Protein AF-A0A957IX72-F1 (afdb_monomer_lite)

Sequence (79 aa):
MSTELQKQFETLLPAIEAEMRAVL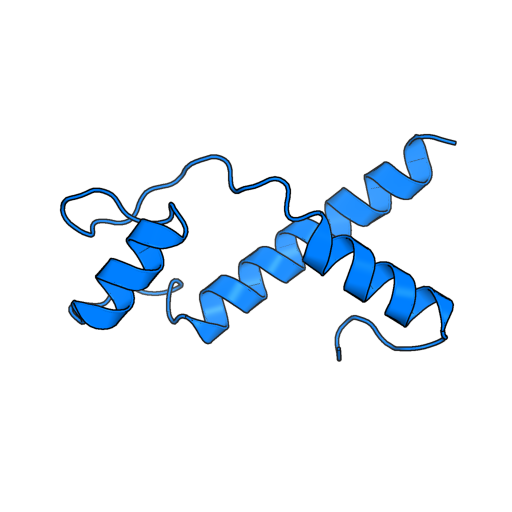HATIPTDDSFYGMIHYHMGWADEQLRPLVVKSGKNIRPVLCLLICQAAGGNWEQA

pLDDT: mean 90.96, std 7.53, range [49.84, 97.5]

Foldseek 3Di:
DVPVVVVLCVPVVVVVVVVVCVVLVVPDDDPDVVSLVVCVVQVQADPVSHGDDDDGDPCPVLSVVLVVCVVVVHDSNVD

Secondary structure (DSSP, 8-state):
-HHHHHHHHHHHHHHHHHHHHHHTTTTS----HHHHHHHHHTTSB-TTS-B--------HHHHHHHHHHHHTT--GGG-

Radius of gyration: 14.76 Å; chains: 1; bounding box: 34×25×40 Å

Structure (mmCIF, N/CA/C/O backbone):
data_AF-A0A957IX72-F1
#
_entry.id   AF-A0A957IX72-F1
#
loop_
_atom_site.group_PDB
_atom_site.id
_atom_site.type_symbol
_atom_site.label_atom_id
_atom_site.label_alt_id
_atom_site.label_comp_id
_atom_site.label_asym_id
_atom_site.label_entity_id
_atom_site.label_seq_id
_atom_site.pdbx_PDB_ins_code
_atom_site.Cartn_x
_atom_site.Cartn_y
_atom_site.Cartn_z
_atom_site.occupancy
_atom_site.B_iso_or_equiv
_atom_site.auth_seq_id
_atom_site.auth_comp_id
_atom_site.auth_asym_id
_atom_site.auth_atom_id
_atom_site.pdbx_PDB_model_num
ATOM 1 N N . MET A 1 1 ? -3.831 14.341 22.006 1.00 49.84 1 MET A N 1
ATOM 2 C CA . MET A 1 1 ? -4.633 14.064 20.790 1.00 49.84 1 MET A CA 1
ATOM 3 C C . MET A 1 1 ? -3.814 13.547 19.605 1.00 49.84 1 MET A C 1
ATOM 5 O O . MET A 1 1 ? -4.345 12.715 18.892 1.00 49.84 1 MET A O 1
ATOM 9 N N . SER A 1 2 ? -2.554 13.958 19.387 1.00 65.38 2 SER A N 1
ATOM 10 C CA . SER A 1 2 ? -1.754 13.493 18.228 1.00 65.38 2 SER A CA 1
ATOM 11 C C . SER A 1 2 ? -1.372 12.001 18.249 1.00 65.38 2 SER A C 1
ATOM 13 O O . SER A 1 2 ? -1.142 11.418 17.197 1.00 65.38 2 SER A O 1
ATOM 15 N N . THR A 1 3 ? -1.297 11.376 19.426 1.00 79.12 3 THR A N 1
ATOM 16 C CA . THR A 1 3 ? -0.698 10.042 19.604 1.00 79.12 3 THR A CA 1
ATOM 17 C C . THR A 1 3 ? -1.557 8.895 19.070 1.00 79.12 3 THR A C 1
ATOM 19 O O . THR A 1 3 ? -1.021 7.953 18.499 1.00 79.12 3 THR A O 1
ATOM 22 N N . GLU A 1 4 ? -2.884 8.978 19.212 1.00 88.62 4 GLU A N 1
ATOM 23 C CA . GLU A 1 4 ? -3.788 7.903 18.772 1.00 88.62 4 GLU A CA 1
ATOM 24 C C . GLU A 1 4 ? -3.865 7.824 17.245 1.00 88.62 4 GLU A C 1
ATOM 26 O O . GLU A 1 4 ? -3.718 6.756 16.660 1.00 88.62 4 GLU A O 1
ATOM 31 N N . LEU A 1 5 ? -4.003 8.976 16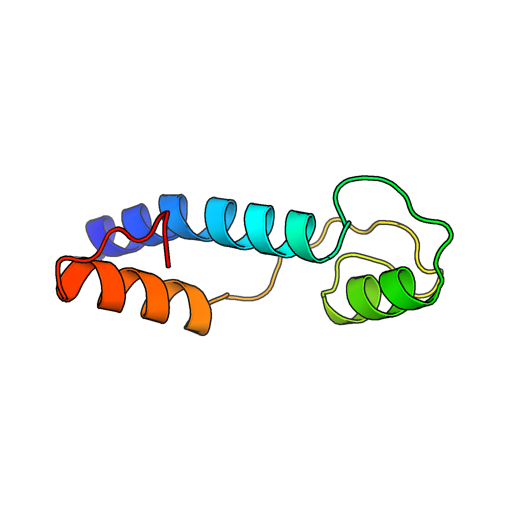.580 1.00 88.62 5 LEU A N 1
ATOM 32 C CA . LEU A 1 5 ? -3.993 9.025 15.121 1.00 88.62 5 LEU A CA 1
ATOM 33 C C . LEU A 1 5 ? -2.650 8.544 14.559 1.00 88.62 5 LEU A C 1
ATOM 35 O O . LEU A 1 5 ? -2.621 7.819 13.572 1.00 88.62 5 LEU A O 1
ATOM 39 N N . GLN A 1 6 ? -1.539 8.907 15.201 1.00 90.88 6 GLN A N 1
ATOM 40 C CA . GLN A 1 6 ? -0.218 8.446 14.782 1.00 90.88 6 GLN A CA 1
ATOM 41 C C . GLN A 1 6 ? -0.098 6.916 14.852 1.00 90.88 6 GLN A C 1
ATOM 43 O O . GLN A 1 6 ? 0.344 6.300 13.885 1.00 90.88 6 G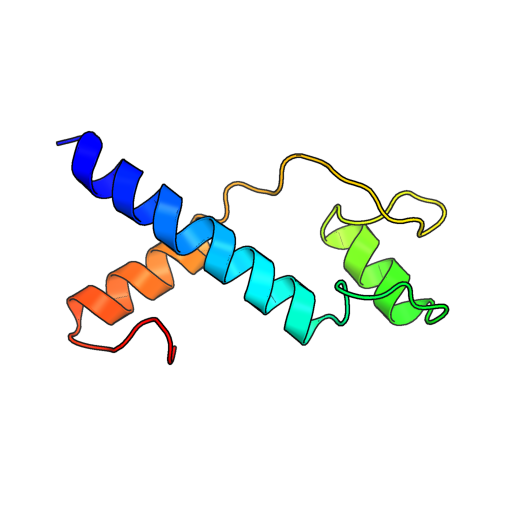LN A O 1
ATOM 48 N N . LYS A 1 7 ? -0.595 6.299 15.929 1.00 92.56 7 LYS A N 1
ATOM 49 C CA . LYS A 1 7 ? -0.643 4.839 16.082 1.00 92.56 7 LYS A CA 1
ATOM 50 C C . LYS A 1 7 ? -1.489 4.153 14.998 1.00 92.56 7 LYS A C 1
ATOM 52 O O . LYS A 1 7 ? -1.107 3.099 14.488 1.00 92.56 7 LYS A O 1
ATOM 57 N N . GLN A 1 8 ? -2.614 4.759 14.610 1.00 93.50 8 GLN A N 1
ATOM 58 C CA . GLN A 1 8 ? -3.434 4.260 13.500 1.00 93.50 8 GLN A CA 1
ATOM 59 C C . GLN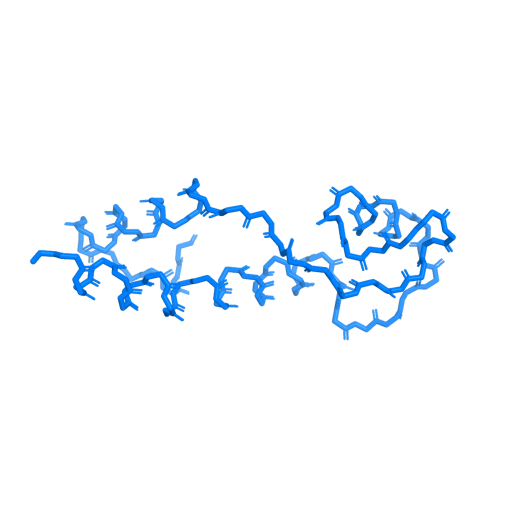 A 1 8 ? -2.657 4.277 12.178 1.00 93.50 8 GLN A C 1
ATOM 61 O O . GLN A 1 8 ? -2.652 3.290 11.451 1.00 93.50 8 GLN A O 1
ATOM 66 N N . PHE A 1 9 ? -1.934 5.360 11.881 1.00 92.75 9 PHE A N 1
ATOM 67 C CA . PHE A 1 9 ? -1.104 5.444 10.675 1.00 92.75 9 PHE A CA 1
ATOM 68 C C . PHE A 1 9 ? 0.041 4.421 10.669 1.00 92.75 9 PHE A C 1
ATOM 70 O O . PHE A 1 9 ? 0.303 3.819 9.631 1.00 92.75 9 PHE A O 1
ATOM 77 N N . GLU A 1 10 ? 0.691 4.192 11.812 1.00 93.00 10 GLU A N 1
ATOM 78 C CA . GLU A 1 10 ? 1.741 3.171 11.964 1.00 93.00 10 GLU A CA 1
ATOM 79 C C . GLU A 1 10 ? 1.221 1.749 11.706 1.00 93.00 10 GLU A C 1
ATOM 81 O O . GLU A 1 10 ? 1.976 0.899 11.242 1.00 93.00 10 GLU A O 1
ATOM 86 N N . THR A 1 11 ? -0.070 1.507 11.952 1.00 94.25 11 THR A N 1
ATOM 87 C CA . THR A 1 11 ? -0.723 0.211 11.716 1.00 94.25 11 THR A CA 1
ATOM 88 C C . THR A 1 11 ? -1.234 0.075 10.279 1.00 94.25 11 THR A C 1
ATOM 90 O O . THR A 1 11 ? -0.980 -0.928 9.617 1.00 94.25 11 THR A O 1
ATOM 93 N N . LEU A 1 12 ? -1.943 1.089 9.776 1.00 95.12 12 LEU A N 1
ATOM 94 C CA . LEU A 1 12 ? -2.649 1.018 8.495 1.00 95.12 12 LEU A CA 1
ATOM 95 C C . LEU A 1 12 ? -1.715 1.192 7.293 1.00 95.12 12 LEU A C 1
ATOM 97 O O . LEU A 1 12 ? -1.925 0.544 6.272 1.00 95.12 12 LEU A O 1
ATOM 101 N N . LEU A 1 13 ? -0.681 2.040 7.379 1.00 94.06 13 LEU A N 1
ATOM 102 C CA . LEU A 1 13 ? 0.203 2.294 6.233 1.00 94.06 13 LEU A CA 1
ATOM 103 C C . LEU A 1 13 ? 0.940 1.036 5.744 1.00 94.06 13 LEU A C 1
ATOM 105 O O . LEU A 1 13 ? 0.905 0.794 4.535 1.00 94.06 13 LEU A O 1
ATOM 109 N N . PRO A 1 14 ? 1.567 0.217 6.615 1.00 93.38 14 PRO A N 1
ATOM 110 C CA . PRO A 1 14 ? 2.209 -1.017 6.170 1.00 93.38 14 PRO A CA 1
ATOM 111 C C . PRO A 1 14 ? 1.218 -2.019 5.571 1.00 93.38 14 PRO A C 1
ATOM 113 O O . PRO A 1 14 ? 1.544 -2.660 4.577 1.00 93.38 14 PRO A O 1
ATOM 116 N N . ALA A 1 15 ? 0.009 -2.130 6.135 1.00 95.50 15 ALA A N 1
ATOM 117 C CA . ALA A 1 15 ? -1.024 -3.034 5.629 1.00 95.50 15 ALA A CA 1
ATOM 118 C C . ALA A 1 15 ? -1.514 -2.612 4.234 1.00 95.50 15 ALA A C 1
ATOM 120 O O . ALA A 1 15 ? -1.574 -3.436 3.326 1.00 95.50 15 ALA A O 1
ATOM 121 N N . ILE A 1 16 ? -1.771 -1.314 4.040 1.00 94.81 16 ILE A N 1
ATOM 122 C CA . ILE A 1 16 ? -2.136 -0.743 2.738 1.00 94.81 16 ILE A CA 1
ATOM 123 C C . ILE A 1 16 ? -1.028 -0.997 1.709 1.00 94.81 16 ILE A C 1
ATOM 125 O O . ILE A 1 16 ? -1.311 -1.436 0.598 1.00 94.81 16 ILE A O 1
ATOM 129 N N . GLU A 1 17 ? 0.238 -0.730 2.053 1.00 92.88 17 GLU A N 1
ATOM 130 C CA . GLU A 1 17 ? 1.346 -0.940 1.114 1.00 92.88 17 GLU A CA 1
ATOM 131 C C . GLU A 1 17 ? 1.524 -2.423 0.763 1.00 92.88 17 GLU A C 1
ATOM 133 O O . GLU A 1 17 ? 1.738 -2.745 -0.407 1.00 92.88 17 GLU A O 1
ATOM 138 N N . ALA A 1 18 ? 1.399 -3.320 1.743 1.00 93.25 18 ALA A N 1
ATOM 139 C CA . ALA A 1 18 ? 1.475 -4.758 1.518 1.00 93.25 18 ALA A CA 1
ATOM 140 C C . ALA A 1 18 ? 0.372 -5.242 0.567 1.00 93.25 18 ALA A C 1
ATOM 142 O O . ALA A 1 18 ? 0.677 -5.942 -0.399 1.00 93.25 18 ALA A O 1
ATOM 143 N N . GLU A 1 19 ? -0.874 -4.814 0.784 1.00 95.25 19 GLU A N 1
ATOM 144 C CA . GLU A 1 19 ? -2.007 -5.195 -0.064 1.00 95.25 19 GLU A CA 1
ATOM 145 C C . GLU A 1 19 ? -1.850 -4.651 -1.488 1.00 95.25 19 GLU A C 1
ATOM 147 O O . GLU A 1 19 ? -1.953 -5.388 -2.468 1.00 95.25 19 GLU A O 1
ATOM 152 N N . MET A 1 20 ? -1.491 -3.371 -1.624 1.00 93.69 20 MET A N 1
ATOM 153 C CA . MET A 1 20 ? -1.264 -2.760 -2.935 1.00 93.69 20 MET A CA 1
ATOM 154 C C . MET A 1 20 ? -0.142 -3.465 -3.706 1.00 93.69 20 MET A C 1
ATOM 156 O O . MET A 1 20 ? -0.265 -3.682 -4.912 1.00 93.69 20 MET A O 1
ATOM 160 N N . ARG A 1 21 ? 0.952 -3.839 -3.028 1.00 93.31 21 ARG A N 1
ATOM 161 C CA . ARG A 1 21 ? 2.040 -4.603 -3.649 1.00 93.31 21 ARG A CA 1
ATOM 162 C C . ARG A 1 21 ? 1.601 -6.017 -4.019 1.00 93.31 21 ARG A C 1
ATOM 164 O O . ARG A 1 21 ? 2.018 -6.499 -5.067 1.00 93.31 21 ARG A O 1
ATOM 171 N N . ALA A 1 22 ? 0.772 -6.674 -3.210 1.00 94.31 22 ALA A N 1
ATOM 172 C CA . ALA A 1 22 ? 0.260 -8.009 -3.504 1.00 94.31 22 ALA A CA 1
ATOM 173 C C . ALA A 1 22 ? -0.650 -8.011 -4.744 1.00 94.31 22 ALA A C 1
ATOM 175 O O . ALA A 1 22 ? -0.390 -8.763 -5.683 1.00 94.31 22 ALA A O 1
ATOM 176 N N . VAL A 1 23 ? -1.644 -7.116 -4.794 1.00 94.50 23 VAL A N 1
ATOM 177 C CA . VAL A 1 23 ? -2.592 -6.983 -5.920 1.00 94.50 23 VAL A CA 1
ATOM 178 C C . VAL A 1 23 ? -1.881 -6.641 -7.232 1.00 94.50 23 VAL A C 1
ATOM 180 O O . VAL A 1 23 ? -2.284 -7.090 -8.303 1.00 94.50 23 VAL A O 1
ATOM 183 N N . LEU A 1 24 ? -0.804 -5.858 -7.161 1.00 94.25 24 LEU A N 1
ATOM 184 C CA . LEU A 1 24 ? -0.027 -5.444 -8.329 1.00 94.25 24 LEU A CA 1
ATOM 185 C C . LEU A 1 24 ? 1.185 -6.340 -8.608 1.00 94.25 24 LEU A C 1
ATOM 187 O O . LEU A 1 24 ? 2.037 -5.952 -9.402 1.00 94.25 24 LEU A O 1
ATOM 191 N N . HIS A 1 25 ? 1.295 -7.507 -7.967 1.00 93.38 25 HIS A N 1
ATOM 192 C CA . HIS A 1 25 ? 2.413 -8.444 -8.140 1.00 93.38 25 HIS A CA 1
ATOM 193 C C . HIS A 1 25 ? 3.807 -7.809 -7.946 1.00 93.38 25 HIS A C 1
ATOM 195 O O . HIS A 1 25 ? 4.786 -8.220 -8.560 1.00 93.38 25 HIS A O 1
ATOM 201 N N . ALA A 1 26 ? 3.921 -6.812 -7.068 1.00 91.31 26 ALA A N 1
ATOM 202 C CA . ALA A 1 26 ? 5.163 -6.105 -6.742 1.00 91.31 26 ALA A CA 1
ATOM 203 C C . ALA A 1 26 ? 5.954 -6.763 -5.590 1.00 91.31 26 ALA A C 1
ATOM 205 O O . ALA A 1 26 ? 6.760 -6.108 -4.923 1.00 91.31 26 ALA A O 1
ATOM 206 N N . THR A 1 27 ? 5.683 -8.039 -5.303 1.00 85.62 27 THR A N 1
ATOM 207 C CA . THR A 1 27 ? 6.346 -8.837 -4.256 1.00 85.62 27 THR A CA 1
ATOM 208 C C . THR A 1 27 ? 7.465 -9.723 -4.802 1.00 85.62 27 THR A C 1
ATOM 210 O O . THR A 1 27 ? 8.321 -10.165 -4.039 1.00 85.62 27 THR A O 1
ATOM 213 N N . ILE A 1 28 ? 7.477 -9.970 -6.113 1.00 82.12 28 ILE A N 1
ATOM 214 C CA . ILE A 1 28 ? 8.453 -10.801 -6.821 1.00 82.12 28 ILE A CA 1
ATOM 215 C C . ILE A 1 28 ? 8.884 -10.025 -8.076 1.00 82.12 28 ILE A C 1
ATOM 217 O O . ILE A 1 28 ? 8.040 -9.352 -8.672 1.00 82.12 28 ILE A O 1
ATOM 221 N N . PRO A 1 29 ? 10.162 -10.079 -8.495 1.00 79.19 29 PRO A N 1
ATOM 222 C CA . PRO A 1 29 ? 10.574 -9.530 -9.782 1.00 79.19 29 PRO A CA 1
ATOM 223 C C . PRO A 1 29 ? 9.720 -10.102 -10.919 1.00 79.19 29 PRO A C 1
ATOM 225 O O . PRO A 1 29 ? 9.495 -11.310 -10.982 1.00 79.19 29 PRO A O 1
ATOM 228 N N . THR A 1 30 ? 9.249 -9.230 -11.804 1.00 80.50 30 THR A N 1
ATOM 229 C CA . THR A 1 30 ? 8.460 -9.602 -12.978 1.00 80.50 30 THR A CA 1
ATOM 230 C C . THR A 1 30 ? 9.144 -9.076 -14.231 1.00 80.50 30 THR A C 1
ATOM 232 O O . THR A 1 30 ? 9.595 -7.933 -14.253 1.00 80.50 30 THR A O 1
ATOM 235 N N . ASP A 1 31 ? 9.200 -9.906 -15.271 1.00 86.06 31 ASP A N 1
ATOM 236 C CA . ASP A 1 31 ? 9.653 -9.494 -16.606 1.00 86.06 31 ASP A CA 1
ATOM 237 C C . ASP A 1 31 ? 8.502 -8.879 -17.430 1.00 86.06 31 ASP A C 1
ATOM 239 O O . ASP A 1 31 ? 8.684 -8.472 -18.579 1.00 86.06 31 ASP A O 1
ATOM 243 N N . ASP A 1 32 ? 7.295 -8.799 -16.856 1.00 92.88 32 ASP A N 1
ATOM 244 C CA . ASP A 1 32 ? 6.142 -8.187 -17.504 1.00 92.88 32 ASP A CA 1
ATOM 245 C C . ASP A 1 32 ? 6.243 -6.654 -17.480 1.00 92.88 32 ASP A C 1
ATOM 247 O O . ASP A 1 32 ? 6.027 -5.992 -16.459 1.00 92.88 32 ASP A O 1
ATOM 251 N N . SER A 1 33 ? 6.523 -6.082 -18.653 1.00 93.19 33 SER A N 1
ATOM 252 C CA . SER A 1 33 ? 6.608 -4.633 -18.861 1.00 93.19 33 SER A CA 1
ATOM 253 C C . SER A 1 33 ? 5.343 -3.864 -18.454 1.00 93.19 33 SER A C 1
ATOM 255 O O . SER A 1 33 ? 5.454 -2.707 -18.047 1.00 93.19 33 SER A O 1
ATOM 257 N N . PHE A 1 34 ? 4.152 -4.474 -18.510 1.00 94.75 34 PHE A N 1
ATOM 258 C CA . PHE A 1 34 ? 2.912 -3.828 -18.079 1.00 94.75 34 PHE A CA 1
ATOM 259 C C . PHE A 1 34 ? 2.923 -3.569 -16.570 1.00 94.75 34 PHE A C 1
ATOM 261 O O . PHE A 1 34 ? 2.693 -2.438 -16.132 1.00 94.75 34 PHE A O 1
ATOM 268 N N . TYR A 1 35 ? 3.273 -4.586 -15.779 1.00 95.44 35 TYR A N 1
ATOM 269 C CA . TYR A 1 35 ? 3.444 -4.427 -14.336 1.00 95.44 35 TYR A CA 1
ATOM 270 C C . TYR A 1 35 ? 4.623 -3.517 -14.004 1.00 95.44 35 TYR A C 1
ATOM 272 O O . TYR A 1 35 ? 4.487 -2.670 -13.126 1.00 95.44 35 TYR A O 1
ATOM 280 N N . GLY A 1 36 ? 5.723 -3.600 -14.759 1.00 94.75 36 GLY A N 1
ATOM 281 C CA . GLY A 1 36 ? 6.852 -2.682 -14.614 1.00 94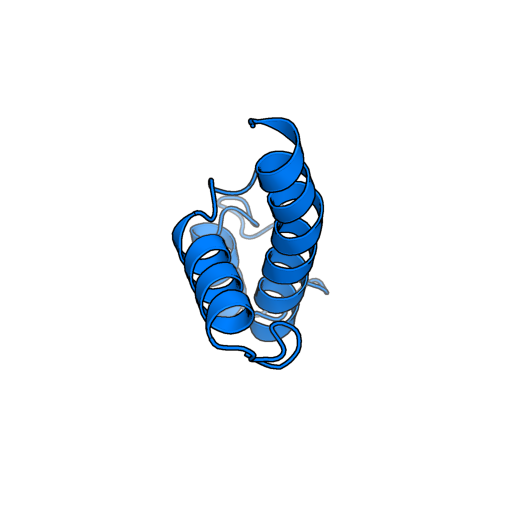.75 36 GLY A CA 1
ATOM 282 C C . GLY A 1 36 ? 6.440 -1.210 -14.749 1.00 94.75 36 GLY A C 1
ATOM 283 O O . GLY A 1 36 ? 6.791 -0.391 -13.900 1.00 94.75 36 GLY A O 1
ATOM 284 N N . MET A 1 37 ? 5.629 -0.864 -15.756 1.00 95.25 37 MET A N 1
ATOM 285 C CA . MET A 1 37 ? 5.106 0.501 -15.923 1.00 95.25 37 MET A CA 1
ATOM 286 C C . MET A 1 37 ? 4.195 0.929 -14.765 1.00 95.25 37 MET A C 1
ATOM 288 O O . MET A 1 37 ? 4.276 2.070 -14.304 1.00 95.25 37 MET A O 1
ATOM 292 N N . ILE A 1 38 ? 3.348 0.027 -14.259 1.00 95.31 38 ILE A N 1
ATOM 293 C CA . ILE A 1 38 ? 2.528 0.309 -13.074 1.00 95.31 38 ILE A CA 1
ATOM 294 C C . ILE A 1 38 ? 3.431 0.572 -11.863 1.00 95.31 38 ILE A C 1
ATOM 296 O O . ILE A 1 38 ? 3.257 1.579 -11.180 1.00 95.31 38 ILE A O 1
ATOM 300 N N . HIS A 1 39 ? 4.421 -0.287 -11.608 1.00 94.06 39 HIS A N 1
ATOM 301 C CA . HIS A 1 39 ? 5.357 -0.141 -10.490 1.00 94.06 39 HIS A CA 1
ATOM 302 C C . HIS A 1 39 ? 6.147 1.165 -10.585 1.00 94.06 39 HIS A C 1
ATOM 304 O O . HIS A 1 39 ? 6.311 1.838 -9.569 1.00 94.06 39 HIS A O 1
ATOM 310 N N . TYR A 1 40 ? 6.554 1.580 -11.787 1.00 93.88 40 TYR A N 1
ATOM 311 C CA . TYR A 1 40 ? 7.171 2.887 -12.023 1.00 93.88 40 TYR A CA 1
ATOM 312 C C . TYR A 1 40 ? 6.246 4.041 -11.606 1.00 93.88 40 TYR A C 1
ATOM 314 O O . TYR A 1 40 ? 6.650 4.913 -10.837 1.00 93.88 40 TYR A O 1
ATOM 322 N N . HIS A 1 41 ? 4.975 4.023 -12.023 1.00 92.75 41 HIS A N 1
ATOM 323 C CA . HIS A 1 41 ? 3.999 5.044 -11.620 1.00 92.75 41 HIS A CA 1
ATOM 324 C C . HIS A 1 41 ? 3.715 5.060 -10.116 1.00 92.75 41 HIS A C 1
ATOM 326 O O . HIS A 1 41 ? 3.452 6.120 -9.545 1.00 92.75 41 HIS A O 1
ATOM 332 N N . MET A 1 42 ? 3.798 3.899 -9.471 1.00 92.12 42 MET A N 1
ATOM 333 C CA . MET A 1 42 ? 3.696 3.770 -8.020 1.00 92.12 42 MET A CA 1
ATOM 334 C C . MET A 1 42 ? 4.954 4.256 -7.281 1.00 92.12 42 MET A C 1
ATOM 336 O O . MET A 1 42 ? 4.935 4.370 -6.055 1.00 92.12 42 MET A O 1
ATOM 340 N N . GLY A 1 43 ? 6.040 4.554 -8.002 1.00 92.06 43 GLY A N 1
ATOM 341 C CA . GLY A 1 43 ? 7.343 4.893 -7.433 1.00 92.06 43 GLY A CA 1
ATOM 342 C C . GLY A 1 43 ? 8.089 3.685 -6.861 1.00 92.06 43 GLY A C 1
ATOM 343 O O . GLY A 1 43 ? 8.992 3.854 -6.052 1.00 92.06 43 GLY A O 1
ATOM 344 N N . TRP A 1 44 ? 7.707 2.465 -7.237 1.00 92.75 44 TRP A N 1
ATOM 345 C CA . TRP A 1 44 ? 8.339 1.213 -6.805 1.00 92.75 44 TRP A CA 1
ATOM 346 C C . TRP A 1 44 ? 9.398 0.699 -7.774 1.00 92.75 44 TRP A C 1
ATOM 348 O O . TRP A 1 44 ? 10.064 -0.288 -7.464 1.00 92.75 44 TRP A O 1
ATOM 358 N N . ALA A 1 45 ? 9.547 1.338 -8.932 1.00 93.19 45 ALA A N 1
ATOM 359 C CA . ALA A 1 45 ? 10.570 1.014 -9.910 1.00 93.19 45 ALA A CA 1
ATOM 360 C C . ALA A 1 45 ? 11.208 2.282 -10.494 1.00 93.19 45 ALA A C 1
ATOM 362 O O . ALA A 1 45 ? 10.594 3.350 -10.496 1.00 93.19 45 ALA A O 1
ATOM 363 N N . ASP A 1 46 ? 12.447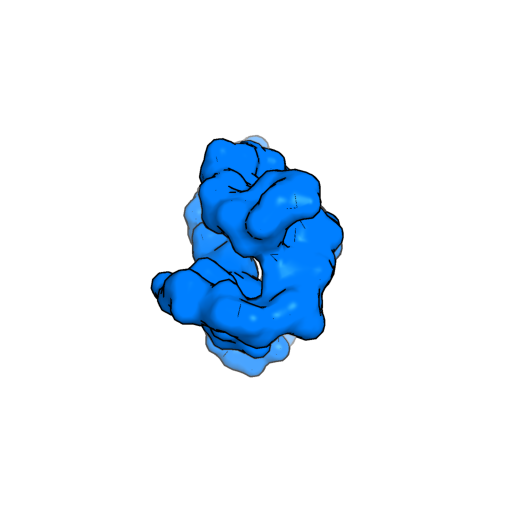 2.158 -10.964 1.00 93.62 46 ASP A N 1
ATOM 364 C CA . ASP A 1 46 ? 13.158 3.208 -11.692 1.00 93.62 46 ASP A CA 1
ATOM 365 C C . ASP A 1 46 ? 12.743 3.266 -13.176 1.00 93.62 46 ASP A C 1
ATOM 367 O O . ASP A 1 46 ? 11.900 2.505 -13.650 1.00 93.62 46 ASP A O 1
ATOM 371 N N . GLU A 1 47 ? 13.330 4.194 -13.930 1.00 94.44 47 GLU A N 1
ATOM 372 C CA . GLU A 1 47 ? 13.060 4.377 -15.365 1.00 94.44 47 GLU A CA 1
ATOM 373 C C . GLU A 1 47 ? 13.510 3.181 -16.237 1.00 94.44 47 GLU A C 1
ATOM 375 O O . GLU A 1 47 ? 13.095 3.068 -17.388 1.00 94.44 47 GLU A O 1
ATOM 380 N N . GLN A 1 48 ? 14.332 2.276 -15.691 1.00 94.62 48 GLN A N 1
ATOM 381 C CA . GLN A 1 48 ? 14.693 0.992 -16.297 1.00 94.62 48 GLN A CA 1
ATOM 382 C C . GLN A 1 48 ? 13.807 -0.164 -15.796 1.00 94.62 48 GLN A C 1
ATOM 384 O O . GLN A 1 48 ? 14.119 -1.326 -16.050 1.00 94.62 48 GLN A O 1
ATOM 389 N N . LEU A 1 49 ? 12.702 0.147 -15.107 1.00 93.06 49 LEU A N 1
ATOM 390 C CA . LEU A 1 49 ? 11.740 -0.792 -14.521 1.00 93.06 49 LEU A CA 1
ATOM 391 C C . LEU A 1 49 ? 12.342 -1.721 -13.457 1.00 93.06 49 LEU A C 1
ATOM 393 O O . LEU A 1 49 ? 11.790 -2.780 -13.159 1.00 93.06 49 LEU A O 1
ATOM 397 N N . ARG A 1 50 ? 13.466 -1.332 -12.849 1.00 91.75 50 ARG A N 1
ATOM 398 C CA . ARG A 1 50 ? 14.095 -2.102 -11.771 1.00 91.75 50 ARG A CA 1
ATOM 399 C C . ARG A 1 50 ? 13.527 -1.680 -10.420 1.00 91.75 50 ARG A C 1
ATOM 401 O O . ARG A 1 50 ? 13.268 -0.491 -10.237 1.00 91.75 50 ARG A O 1
ATOM 408 N N . PRO A 1 51 ? 13.388 -2.603 -9.451 1.00 91.00 51 PRO A N 1
ATOM 409 C CA . PRO A 1 51 ? 12.855 -2.280 -8.133 1.00 91.00 51 PRO A CA 1
ATOM 410 C C . PRO A 1 51 ? 13.588 -1.116 -7.459 1.00 91.00 51 PRO A C 1
ATOM 412 O O . PRO A 1 51 ? 14.817 -1.088 -7.387 1.00 91.00 51 PRO A O 1
ATOM 415 N N . LEU A 1 52 ? 12.813 -0.186 -6.912 1.00 90.50 52 LEU A N 1
ATOM 416 C CA . LEU A 1 52 ? 13.277 1.011 -6.230 1.00 90.50 52 LEU A CA 1
ATOM 417 C C . LEU A 1 52 ? 12.613 1.106 -4.851 1.00 90.50 52 LEU A C 1
ATOM 419 O O . LEU A 1 52 ? 11.393 1.011 -4.716 1.00 90.50 52 LEU A O 1
ATOM 423 N N . VAL A 1 53 ? 13.423 1.323 -3.812 1.00 84.44 53 VAL A N 1
ATOM 424 C CA . VAL A 1 53 ? 12.935 1.559 -2.446 1.00 84.44 53 VAL A CA 1
ATOM 425 C C . VAL A 1 53 ? 13.033 3.046 -2.143 1.00 84.44 53 VAL A C 1
ATOM 427 O O . VAL A 1 53 ? 14.097 3.566 -1.811 1.00 84.44 53 VAL A O 1
ATOM 430 N N . VAL A 1 54 ? 11.904 3.737 -2.256 1.00 82.31 54 VAL A N 1
ATOM 431 C CA . VAL A 1 54 ? 11.758 5.150 -1.894 1.00 82.31 54 VAL A CA 1
ATOM 432 C C . VAL A 1 54 ? 10.589 5.332 -0.944 1.00 82.31 54 VAL A C 1
ATOM 434 O O . VAL A 1 54 ? 9.723 4.468 -0.802 1.00 82.31 54 VAL A O 1
ATOM 437 N N . LYS A 1 55 ? 10.569 6.478 -0.263 1.00 75.06 55 LYS A N 1
ATOM 438 C CA . LYS A 1 55 ? 9.482 6.821 0.646 1.00 75.06 55 LYS A CA 1
ATOM 439 C C . LYS A 1 55 ? 8.184 6.947 -0.155 1.00 75.06 55 LYS A C 1
ATOM 441 O O . LYS A 1 55 ? 8.055 7.849 -0.981 1.00 75.06 55 LYS A O 1
ATOM 446 N N . SER A 1 56 ? 7.254 6.032 0.101 1.00 74.75 56 SER A N 1
ATOM 447 C CA . SER A 1 56 ? 5.944 5.997 -0.547 1.00 74.75 56 SER A CA 1
ATOM 448 C C . SER A 1 56 ? 5.142 7.273 -0.258 1.00 74.75 56 SER A C 1
ATOM 450 O O . SER A 1 56 ? 5.437 8.035 0.672 1.00 74.75 56 SER A O 1
ATOM 452 N N . GLY A 1 57 ? 4.125 7.525 -1.083 1.00 81.69 57 GLY A N 1
ATOM 453 C CA . GLY A 1 57 ? 3.241 8.677 -0.940 1.00 81.69 57 GLY A CA 1
ATOM 454 C C . GLY A 1 57 ? 2.552 8.733 0.431 1.00 81.69 57 GLY A C 1
ATOM 455 O O . GLY A 1 57 ? 2.537 7.782 1.203 1.00 81.69 57 GLY A O 1
ATOM 456 N N . LYS A 1 58 ? 1.914 9.867 0.744 1.00 86.00 58 LYS A N 1
ATOM 457 C CA . LYS A 1 58 ? 1.274 10.075 2.060 1.00 86.00 58 LYS A CA 1
ATOM 458 C C . LYS A 1 58 ? 0.102 9.125 2.359 1.00 86.00 58 LYS A C 1
ATOM 460 O O . LYS A 1 58 ? -0.346 9.100 3.497 1.00 86.00 58 LYS A O 1
ATOM 465 N N . ASN A 1 59 ? -0.442 8.433 1.350 1.00 89.50 59 ASN A N 1
ATOM 466 C CA . ASN A 1 59 ? -1.526 7.444 1.473 1.00 89.50 59 ASN A CA 1
ATOM 467 C C . ASN A 1 59 ? -2.734 7.894 2.327 1.00 89.50 59 ASN A C 1
ATOM 469 O O . ASN A 1 59 ? -3.430 7.083 2.924 1.00 89.50 59 ASN A O 1
ATOM 473 N N . ILE A 1 60 ? -3.043 9.197 2.337 1.00 92.75 60 ILE A N 1
ATOM 474 C CA . ILE A 1 60 ? -4.127 9.763 3.161 1.00 92.75 60 ILE A CA 1
ATOM 475 C C . ILE A 1 60 ? -5.496 9.196 2.772 1.00 92.75 60 ILE A C 1
ATOM 477 O O . ILE A 1 60 ? -6.305 8.898 3.642 1.00 92.75 60 ILE A O 1
ATOM 481 N N . ARG A 1 61 ? -5.759 9.044 1.467 1.00 94.75 61 ARG A N 1
ATOM 482 C CA . ARG A 1 61 ? -7.042 8.539 0.950 1.00 94.75 61 ARG A CA 1
ATOM 483 C C . ARG A 1 61 ? -7.361 7.117 1.446 1.00 94.75 61 ARG A C 1
ATOM 485 O O . ARG A 1 61 ? -8.422 6.961 2.043 1.00 94.75 61 ARG A O 1
ATOM 492 N N . PRO A 1 62 ? -6.489 6.106 1.252 1.00 95.50 62 PRO A N 1
ATOM 493 C CA . PRO A 1 62 ? -6.768 4.762 1.752 1.00 95.50 62 PRO A CA 1
ATOM 494 C C . PRO A 1 62 ? -6.809 4.704 3.285 1.00 95.50 62 PRO A C 1
ATOM 496 O O . PRO A 1 62 ? -7.708 4.072 3.826 1.00 95.50 62 PRO A O 1
ATOM 499 N N . VAL A 1 63 ? -5.946 5.441 3.999 1.00 95.62 63 VAL A N 1
ATOM 500 C CA . VAL A 1 63 ? -6.025 5.504 5.472 1.00 95.62 63 VAL A CA 1
ATOM 501 C C . VAL A 1 63 ? -7.382 6.040 5.935 1.00 95.62 63 VAL A C 1
ATOM 503 O O . VAL A 1 63 ? -8.009 5.455 6.813 1.00 95.62 63 VAL A O 1
ATOM 506 N N . LEU A 1 64 ? -7.873 7.123 5.326 1.00 95.75 64 LEU A N 1
ATOM 507 C CA . LEU A 1 64 ? -9.173 7.694 5.673 1.00 95.75 64 LEU A CA 1
ATOM 508 C C . LEU A 1 64 ? -10.322 6.716 5.392 1.00 95.75 64 LEU A C 1
ATOM 510 O O . LEU A 1 64 ? -11.246 6.627 6.194 1.00 95.75 64 LEU A O 1
ATOM 514 N N . CYS A 1 65 ? -10.253 5.973 4.286 1.00 96.88 65 CYS A N 1
ATOM 515 C CA . CYS A 1 65 ? -11.232 4.943 3.945 1.00 96.88 65 CYS A CA 1
ATOM 516 C C . CYS A 1 65 ? -11.331 3.872 5.045 1.00 96.88 65 CYS A C 1
ATOM 518 O O . CYS A 1 65 ? -12.423 3.613 5.552 1.00 96.88 65 CYS A O 1
ATOM 520 N N . LEU A 1 66 ? -10.191 3.327 5.482 1.00 97.12 66 LEU A N 1
ATOM 521 C CA . LEU A 1 66 ? -10.147 2.289 6.516 1.00 97.12 66 LEU A CA 1
ATOM 522 C C . LEU A 1 66 ? -10.592 2.812 7.886 1.00 97.12 66 LEU A C 1
ATOM 524 O O . LEU A 1 66 ? -11.357 2.142 8.576 1.00 97.12 66 LEU A O 1
ATOM 528 N N . LEU A 1 67 ? -10.204 4.035 8.257 1.00 95.88 67 LEU A N 1
ATOM 529 C CA . LEU A 1 67 ? -10.678 4.673 9.490 1.00 95.88 67 LEU A CA 1
ATOM 530 C C . LEU A 1 67 ? -12.200 4.876 9.488 1.00 95.88 67 LEU A C 1
ATOM 532 O O . LEU A 1 67 ? -12.853 4.666 10.508 1.00 95.88 67 LEU A O 1
ATOM 536 N N . ILE A 1 68 ? -12.781 5.265 8.348 1.00 96.75 68 ILE A N 1
ATOM 537 C CA . ILE A 1 68 ? -14.237 5.394 8.204 1.00 96.75 68 ILE A CA 1
ATOM 538 C C . ILE A 1 68 ? -14.914 4.022 8.303 1.00 96.75 68 ILE A C 1
ATOM 540 O O . ILE A 1 68 ? -15.937 3.913 8.977 1.00 96.75 68 ILE A O 1
ATOM 544 N N . CYS A 1 69 ? -14.341 2.977 7.694 1.00 97.19 69 CYS A N 1
ATOM 545 C CA . CYS A 1 69 ? -14.835 1.604 7.828 1.00 97.19 69 CYS A CA 1
ATOM 546 C C . CYS A 1 69 ? -14.892 1.176 9.304 1.00 97.19 69 CYS A C 1
ATOM 548 O O . CYS A 1 69 ? -15.950 0.768 9.784 1.00 97.19 69 CYS A O 1
ATOM 550 N N . GLN A 1 70 ? -13.800 1.375 10.052 1.00 95.19 70 GLN A N 1
ATOM 551 C CA . GLN A 1 70 ? -13.753 1.096 11.493 1.00 95.19 70 GLN A CA 1
ATOM 552 C C . GLN A 1 70 ? -14.808 1.899 12.267 1.00 95.19 70 GLN A C 1
ATOM 554 O O . GLN A 1 70 ? -15.516 1.348 13.108 1.00 95.19 70 GLN A O 1
ATOM 559 N N . ALA A 1 71 ? -14.952 3.196 11.973 1.00 95.50 71 ALA A N 1
ATOM 560 C CA . ALA A 1 71 ? -15.924 4.064 12.639 1.00 95.50 71 ALA A CA 1
ATOM 561 C C . ALA A 1 71 ? -17.382 3.651 12.367 1.00 95.50 71 ALA A C 1
ATOM 563 O O . ALA A 1 71 ? -18.245 3.850 13.220 1.00 95.50 71 ALA A O 1
ATOM 564 N N . ALA A 1 72 ? -17.652 3.048 11.208 1.00 97.50 72 ALA A N 1
ATOM 565 C CA . ALA A 1 72 ? -18.947 2.466 10.865 1.00 97.50 72 ALA A CA 1
ATOM 566 C C . ALA A 1 72 ? -19.185 1.077 11.498 1.00 97.50 72 ALA A C 1
ATOM 568 O O . ALA A 1 72 ? -20.242 0.486 11.282 1.00 97.50 72 ALA A O 1
ATOM 569 N N . GLY A 1 73 ? -18.230 0.550 12.276 1.00 96.88 73 GLY A N 1
ATOM 570 C CA . GLY A 1 73 ? -18.289 -0.782 12.887 1.00 96.88 73 GLY A CA 1
ATOM 571 C C . GLY A 1 73 ? -17.831 -1.918 11.966 1.00 96.88 73 GLY A C 1
ATOM 572 O O . GLY A 1 73 ? -18.054 -3.085 12.286 1.00 96.88 73 GLY A O 1
ATOM 573 N N . GLY A 1 74 ? -17.219 -1.594 10.826 1.00 96.62 74 GLY A N 1
ATOM 574 C CA . GLY A 1 74 ? -16.668 -2.561 9.885 1.00 96.62 74 GLY A CA 1
ATOM 575 C C . GLY A 1 74 ? -15.299 -3.099 10.303 1.00 96.62 74 GLY A C 1
ATOM 576 O O . GLY A 1 74 ? -14.558 -2.479 11.069 1.00 96.62 74 GLY A O 1
ATOM 577 N N . ASN A 1 75 ? -14.959 -4.270 9.766 1.00 96.19 75 ASN A N 1
ATOM 578 C CA . ASN A 1 75 ? -13.628 -4.851 9.868 1.00 96.19 75 ASN A CA 1
ATOM 579 C C . ASN A 1 75 ? -12.764 -4.289 8.724 1.00 96.19 75 ASN A C 1
ATOM 581 O O . ASN A 1 75 ? -13.026 -4.568 7.555 1.00 96.19 75 ASN A O 1
ATOM 585 N N . TRP A 1 76 ? -11.756 -3.481 9.056 1.00 94.62 76 TRP A N 1
ATOM 586 C CA . TRP A 1 76 ? -10.902 -2.833 8.058 1.00 94.62 76 TRP A CA 1
ATOM 587 C C . TRP A 1 76 ? -9.972 -3.813 7.341 1.00 94.62 76 TRP A C 1
ATOM 589 O O . TRP A 1 76 ? -9.600 -3.540 6.208 1.00 94.62 76 TRP A O 1
ATOM 599 N N . GLU A 1 77 ? -9.628 -4.949 7.955 1.00 93.69 77 GLU A N 1
ATOM 600 C CA . GLU A 1 77 ? -8.864 -6.014 7.302 1.00 93.69 77 GLU A CA 1
ATOM 601 C C . GLU A 1 77 ? -9.651 -6.707 6.169 1.00 93.69 77 GLU A C 1
ATOM 603 O O . GLU A 1 77 ? -9.076 -7.485 5.413 1.00 93.69 77 GLU A O 1
ATOM 608 N N . GLN A 1 78 ? -10.961 -6.452 6.055 1.00 92.06 78 GLN A N 1
ATOM 609 C CA . GLN A 1 78 ? -11.852 -7.022 5.033 1.00 92.06 78 GLN A CA 1
ATOM 610 C C . GLN A 1 78 ? -12.374 -5.993 4.015 1.00 92.06 78 GLN A C 1
ATOM 612 O O . GLN A 1 78 ? -13.193 -6.357 3.170 1.00 92.06 78 GLN A O 1
ATOM 617 N N . ALA A 1 79 ? -11.980 -4.723 4.138 1.00 83.06 79 ALA A N 1
ATOM 618 C CA . ALA A 1 79 ? -12.472 -3.623 3.306 1.00 83.06 79 ALA A CA 1
ATOM 619 C C . ALA A 1 79 ? -11.677 -3.492 2.003 1.00 83.06 79 ALA A C 1
ATOM 621 O O . ALA A 1 79 ? -12.329 -3.451 0.935 1.00 83.06 79 ALA A O 1
#